Protein AF-A0A519BEI0-F1 (afdb_monomer_lite)

Secondary structure (DSSP, 8-state):
-PPP-----SSHHHHHHHHHHHT--HHHHHT-HHHHHHHHHHHHHHHHT----------HHHHHHHHHHHHHTT--HHHHHHHHHHHHH-

pLDDT: mean 76.82, std 14.1, range [33.12, 95.38]

Organism: Acididesu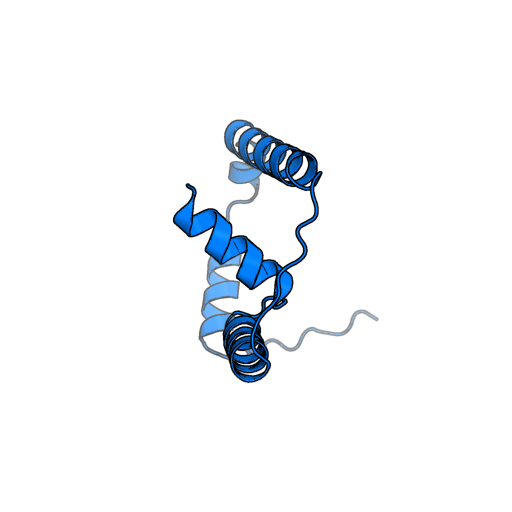lfobacter guangdongensis (NCBI:txid2597225)

Structure (mmCIF, N/CA/C/O backbone):
data_AF-A0A519BEI0-F1
#
_entry.id   AF-A0A519BEI0-F1
#
loop_
_atom_site.group_PDB
_atom_site.id
_atom_site.type_symbol
_atom_site.label_atom_id
_atom_site.label_alt_id
_atom_site.label_comp_id
_atom_site.label_asym_id
_atom_site.label_entity_id
_atom_site.label_seq_id
_atom_site.pdbx_PDB_ins_code
_atom_site.Cartn_x
_atom_site.Cartn_y
_atom_site.Cartn_z
_atom_site.occupancy
_atom_site.B_iso_or_equiv
_atom_site.auth_seq_id
_atom_site.auth_comp_id
_atom_site.auth_asym_id
_atom_site.auth_atom_id
_atom_site.pdbx_PDB_model_num
ATOM 1 N N . MET A 1 1 ? 16.398 -34.563 -16.781 1.00 33.12 1 MET A N 1
ATOM 2 C CA . MET A 1 1 ? 15.156 -34.576 -17.587 1.00 33.12 1 MET A CA 1
ATOM 3 C C . MET A 1 1 ? 14.341 -33.336 -17.248 1.00 33.12 1 MET A C 1
ATOM 5 O O . MET A 1 1 ? 13.934 -33.193 -16.104 1.00 33.12 1 MET A O 1
ATOM 9 N N . ARG A 1 2 ? 14.186 -32.396 -18.192 1.00 36.84 2 ARG A N 1
ATOM 10 C CA . ARG A 1 2 ? 13.332 -31.209 -18.016 1.00 36.84 2 ARG A CA 1
ATOM 11 C C . ARG A 1 2 ? 11.877 -31.638 -18.221 1.00 36.84 2 ARG A C 1
ATOM 13 O O . ARG A 1 2 ? 11.573 -32.266 -19.227 1.00 36.84 2 ARG A O 1
ATOM 20 N N . LYS A 1 3 ? 11.027 -31.367 -17.231 1.00 43.88 3 LYS A N 1
ATOM 21 C CA . LYS A 1 3 ? 9.608 -31.732 -17.210 1.00 43.88 3 LYS A CA 1
ATOM 22 C C . LYS A 1 3 ? 8.885 -30.959 -18.319 1.00 43.88 3 LYS A C 1
ATOM 24 O O . LYS A 1 3 ? 8.952 -29.734 -18.348 1.00 43.88 3 LYS A O 1
ATOM 29 N N . THR A 1 4 ? 8.260 -31.684 -19.239 1.00 45.94 4 THR A N 1
ATOM 30 C CA . THR A 1 4 ? 7.421 -31.159 -20.321 1.00 45.94 4 THR A CA 1
ATOM 31 C C . THR A 1 4 ? 6.308 -30.305 -19.713 1.00 45.94 4 THR A C 1
ATOM 33 O O . THR A 1 4 ? 5.550 -30.794 -18.875 1.00 45.94 4 THR A O 1
ATOM 36 N N . ILE A 1 5 ? 6.243 -29.023 -20.074 1.00 53.56 5 ILE A N 1
ATOM 37 C CA . ILE A 1 5 ? 5.175 -28.117 -19.640 1.00 53.56 5 ILE A CA 1
ATOM 38 C C . ILE A 1 5 ? 3.925 -28.503 -20.432 1.00 53.56 5 ILE A C 1
ATOM 40 O O . ILE A 1 5 ? 3.914 -28.449 -21.659 1.00 53.56 5 ILE A O 1
ATOM 44 N N . SER A 1 6 ? 2.915 -28.979 -19.708 1.00 46.25 6 SER A N 1
ATOM 45 C CA . SER A 1 6 ? 1.579 -29.274 -20.217 1.00 46.25 6 SER A CA 1
ATOM 46 C C . SER A 1 6 ? 0.993 -28.017 -20.856 1.00 46.25 6 SER A C 1
ATOM 48 O O . SER A 1 6 ? 0.870 -26.987 -20.203 1.00 46.25 6 SER A O 1
ATOM 50 N N . ASN A 1 7 ? 0.652 -28.111 -22.134 1.00 56.22 7 ASN A N 1
ATOM 51 C CA . ASN A 1 7 ? 0.243 -26.998 -22.980 1.00 56.22 7 ASN A CA 1
ATOM 52 C C . ASN A 1 7 ? -1.271 -26.731 -22.881 1.00 56.22 7 ASN A C 1
ATOM 54 O O . ASN A 1 7 ? -1.959 -26.769 -23.897 1.00 56.22 7 ASN A O 1
ATOM 58 N N . ASN A 1 8 ? -1.783 -26.494 -21.667 1.00 62.84 8 ASN A N 1
ATOM 59 C CA . ASN A 1 8 ? -3.172 -26.080 -21.448 1.00 62.84 8 ASN A CA 1
ATOM 60 C C . ASN A 1 8 ? -3.194 -24.774 -20.657 1.00 62.84 8 ASN A C 1
ATOM 62 O O . ASN A 1 8 ? -2.717 -24.736 -19.526 1.00 62.84 8 ASN A O 1
ATOM 66 N N . TYR A 1 9 ? -3.755 -23.735 -21.269 1.00 71.19 9 TYR A N 1
ATOM 67 C CA . TYR A 1 9 ? -4.135 -22.499 -20.591 1.00 71.19 9 TYR A CA 1
ATOM 68 C C . TYR A 1 9 ? -5.121 -22.826 -19.454 1.00 71.19 9 TYR A C 1
ATOM 70 O O . TYR A 1 9 ? -6.017 -23.653 -19.655 1.00 71.19 9 TYR A O 1
ATOM 78 N N . ILE A 1 10 ? -4.931 -22.243 -18.266 1.00 77.62 10 ILE A N 1
ATOM 79 C CA . ILE A 1 10 ? -5.772 -22.498 -17.083 1.00 77.62 10 ILE A CA 1
ATOM 80 C C . ILE A 1 10 ? -7.127 -21.788 -17.231 1.00 77.62 10 ILE A C 1
ATOM 82 O O . ILE A 1 10 ? -8.150 -22.344 -16.829 1.00 77.62 10 ILE A O 1
ATOM 86 N N . ASP A 1 11 ? -7.149 -20.617 -17.870 1.00 75.31 11 ASP A N 1
ATOM 87 C CA . ASP A 1 11 ? -8.344 -19.849 -18.227 1.00 75.31 11 ASP A CA 1
ATOM 88 C C . ASP A 1 11 ? -8.086 -18.917 -19.438 1.00 75.31 11 ASP A C 1
ATOM 90 O O . ASP A 1 11 ? -6.979 -18.857 -19.984 1.00 75.31 11 ASP A O 1
ATOM 94 N N . GLU A 1 12 ? -9.132 -18.231 -19.920 1.00 77.75 12 GLU A N 1
ATOM 95 C CA . GLU A 1 12 ? -9.010 -17.294 -21.051 1.00 77.75 12 GLU A CA 1
ATOM 96 C C . GLU A 1 12 ? -8.189 -16.040 -20.688 1.00 77.75 12 GLU A C 1
ATOM 98 O O . GLU A 1 12 ? -7.534 -15.491 -21.573 1.00 77.75 12 GLU A O 1
ATOM 103 N N . GLU A 1 13 ? -8.132 -15.633 -19.411 1.00 73.31 13 GLU A N 1
ATOM 104 C CA . GLU A 1 13 ? -7.267 -14.526 -18.965 1.00 73.31 13 GLU A CA 1
ATOM 105 C C . GLU A 1 13 ? -5.784 -14.897 -19.118 1.00 73.31 13 GLU A C 1
ATOM 107 O O . GLU A 1 13 ? -4.994 -14.139 -19.686 1.00 73.31 13 GLU A O 1
ATOM 112 N N . GLU A 1 14 ? -5.389 -16.093 -18.678 1.00 72.06 14 GLU A N 1
ATOM 113 C CA . GLU A 1 14 ? -4.015 -16.579 -18.795 1.00 72.06 14 GLU A CA 1
ATOM 114 C C . GLU A 1 14 ? -3.609 -16.754 -20.261 1.00 72.06 14 GLU A C 1
ATOM 116 O O . GLU A 1 14 ? -2.482 -16.437 -20.648 1.00 72.06 14 GLU A O 1
ATOM 121 N N . LYS A 1 15 ? -4.537 -17.206 -21.106 1.00 78.81 15 LYS A N 1
ATOM 122 C CA . LYS A 1 15 ? -4.320 -17.316 -22.550 1.00 78.81 15 LYS A CA 1
ATOM 123 C C . LYS A 1 15 ? -4.071 -15.964 -23.204 1.00 78.81 15 LYS A C 1
ATOM 125 O O . LYS A 1 15 ? -3.118 -15.839 -23.972 1.00 78.81 1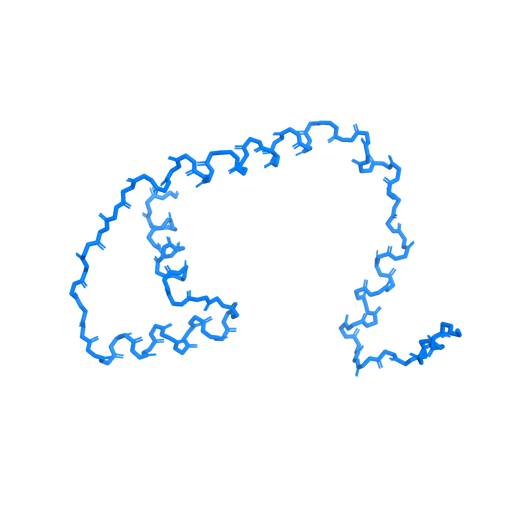5 LYS A O 1
ATOM 130 N N . GLU A 1 16 ? -4.873 -14.956 -22.878 1.00 77.50 16 GLU A N 1
ATOM 131 C CA . GLU A 1 16 ? -4.711 -13.599 -23.405 1.00 77.50 16 GLU A CA 1
ATOM 132 C C . GLU A 1 16 ? -3.384 -12.966 -22.944 1.00 77.50 16 GLU A C 1
ATOM 134 O O . GLU A 1 16 ? -2.663 -12.349 -23.736 1.00 77.50 16 GLU A O 1
ATOM 139 N N . ILE A 1 17 ? -2.985 -13.206 -21.691 1.00 76.12 17 ILE A N 1
ATOM 140 C CA . ILE A 1 17 ? -1.685 -12.773 -21.157 1.00 76.12 17 ILE A CA 1
ATOM 141 C C . ILE A 1 17 ? -0.526 -13.471 -21.884 1.00 76.12 17 ILE A C 1
ATOM 143 O O . ILE A 1 17 ? 0.440 -12.821 -22.278 1.00 76.12 17 ILE A O 1
ATOM 147 N N . ILE A 1 18 ? -0.595 -14.788 -22.090 1.00 78.19 18 ILE A N 1
ATOM 148 C CA . ILE A 1 18 ? 0.491 -15.540 -22.737 1.00 78.19 18 ILE A CA 1
ATOM 149 C C . ILE A 1 18 ? 0.634 -15.157 -24.213 1.00 78.19 18 ILE A C 1
ATOM 151 O O . ILE A 1 18 ? 1.760 -14.997 -24.685 1.00 78.19 18 ILE A O 1
ATOM 155 N N . GLU A 1 19 ? -0.472 -15.004 -24.943 1.00 79.12 19 GLU A N 1
ATOM 156 C CA . GLU A 1 19 ? -0.434 -14.587 -26.350 1.00 79.12 19 GLU A CA 1
ATOM 157 C C . GLU A 1 19 ? 0.080 -13.149 -26.498 1.00 79.12 19 GLU A C 1
ATOM 159 O O . GLU A 1 19 ? 0.981 -12.905 -27.299 1.00 79.12 19 GLU A O 1
ATOM 164 N N . SER A 1 20 ? -0.377 -12.212 -25.659 1.00 71.44 20 SER A N 1
ATOM 165 C CA . SER A 1 20 ? 0.114 -10.823 -25.697 1.00 71.44 20 SER A CA 1
ATOM 166 C C . SER A 1 20 ? 1.605 -10.685 -25.356 1.00 71.44 20 SER A C 1
ATOM 168 O O . SER A 1 20 ? 2.269 -9.761 -25.828 1.00 71.44 20 SER A O 1
ATOM 170 N N . LEU A 1 21 ? 2.169 -11.620 -24.585 1.00 68.62 21 LEU A N 1
ATOM 171 C CA . LEU A 1 21 ? 3.604 -11.673 -24.295 1.00 68.62 21 LEU A CA 1
ATOM 172 C C . LEU A 1 21 ? 4.445 -12.260 -25.441 1.00 68.62 21 LEU A C 1
ATOM 174 O O . LEU A 1 21 ? 5.638 -11.958 -25.514 1.00 68.62 21 LEU A O 1
ATOM 178 N N . LYS A 1 22 ? 3.867 -13.085 -26.327 1.00 69.12 22 LYS A N 1
ATOM 179 C CA . LYS A 1 22 ? 4.591 -13.675 -27.472 1.00 69.12 22 LYS A CA 1
ATOM 180 C C . LYS A 1 22 ? 4.924 -12.640 -28.545 1.00 69.12 22 LYS A C 1
ATOM 182 O O . LYS A 1 22 ? 6.003 -12.716 -29.128 1.00 69.12 22 LYS A O 1
ATOM 187 N N . ASP A 1 23 ? 4.042 -11.665 -28.744 1.00 65.50 23 ASP A N 1
ATOM 188 C CA . ASP A 1 23 ? 4.217 -10.578 -29.718 1.00 65.50 23 ASP A CA 1
ATOM 189 C C . ASP A 1 23 ? 5.038 -9.393 -29.175 1.00 65.50 23 ASP A C 1
ATOM 191 O O . ASP A 1 23 ? 5.283 -8.408 -29.878 1.00 65.50 23 ASP A O 1
AT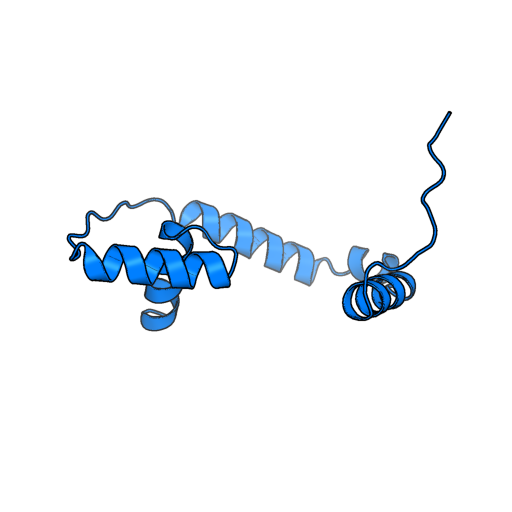OM 195 N N . LEU A 1 24 ? 5.500 -9.466 -27.922 1.00 64.69 24 LEU A N 1
ATOM 196 C CA . LEU A 1 24 ? 6.274 -8.396 -27.305 1.00 64.69 24 LEU A CA 1
ATOM 197 C C . LEU A 1 24 ? 7.713 -8.372 -27.854 1.00 64.69 24 LEU A C 1
ATOM 199 O O . LEU A 1 24 ? 8.547 -9.217 -27.521 1.00 64.69 24 LEU A O 1
ATOM 203 N N . ASP A 1 25 ? 8.050 -7.356 -28.653 1.00 62.97 25 ASP A N 1
A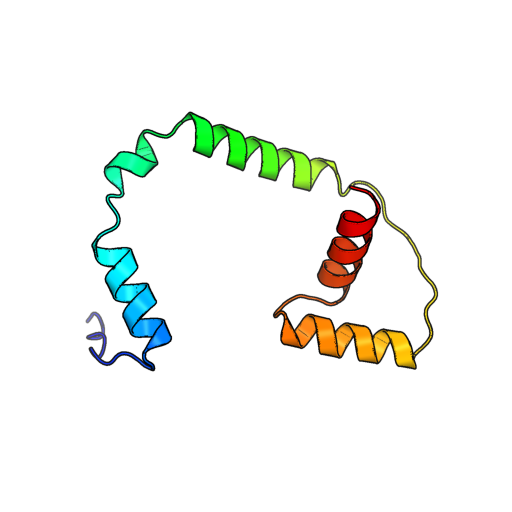TOM 204 C CA . ASP A 1 25 ? 9.415 -7.180 -29.159 1.00 62.97 25 ASP A CA 1
ATOM 205 C C . ASP A 1 25 ? 10.366 -6.658 -28.063 1.00 62.97 25 ASP A C 1
ATOM 207 O O . ASP A 1 25 ? 10.582 -5.455 -27.863 1.00 62.97 25 ASP A O 1
ATOM 211 N N . LEU A 1 26 ? 10.973 -7.602 -27.338 1.00 61.78 26 LEU A N 1
ATOM 212 C CA . LEU A 1 26 ? 11.921 -7.363 -26.244 1.00 61.78 26 LEU A CA 1
ATOM 213 C C . LEU A 1 26 ? 13.151 -6.531 -26.660 1.00 61.78 26 LEU A C 1
ATOM 215 O O . LEU A 1 26 ? 13.838 -5.974 -25.796 1.00 61.78 26 LEU A O 1
ATOM 219 N N . LYS A 1 27 ? 13.456 -6.432 -27.964 1.00 58.91 27 LYS A N 1
ATOM 220 C CA . LYS A 1 27 ? 14.568 -5.609 -28.466 1.00 58.91 27 LYS A CA 1
ATOM 221 C C . LYS A 1 27 ? 14.255 -4.114 -28.412 1.00 58.91 27 LYS A C 1
ATOM 223 O O . LYS A 1 27 ? 15.157 -3.336 -28.109 1.00 58.91 27 LYS A O 1
ATOM 228 N N . SER A 1 28 ? 12.999 -3.723 -28.633 1.00 58.69 28 SER A N 1
ATOM 229 C CA . SER A 1 28 ? 12.556 -2.324 -28.551 1.00 58.69 28 SER A CA 1
ATOM 230 C C . SER A 1 28 ? 12.616 -1.799 -27.108 1.00 58.69 28 SER A C 1
ATOM 232 O O . SER A 1 28 ? 13.144 -0.719 -26.846 1.00 58.69 28 SER A O 1
ATOM 234 N N . ILE A 1 29 ? 12.215 -2.633 -26.139 1.00 58.28 29 ILE A N 1
ATOM 235 C CA . ILE A 1 29 ? 12.225 -2.308 -24.699 1.00 58.28 29 ILE A CA 1
ATOM 236 C C . ILE A 1 29 ? 13.654 -2.102 -24.167 1.00 58.28 29 ILE A C 1
ATOM 238 O O . ILE A 1 29 ? 13.887 -1.239 -23.321 1.00 58.28 29 ILE A O 1
ATOM 242 N N . LYS A 1 30 ? 14.641 -2.852 -24.682 1.00 59.03 30 LYS A N 1
ATOM 243 C CA . LYS A 1 30 ? 16.055 -2.715 -24.283 1.00 59.03 30 LYS A CA 1
ATOM 244 C C . LYS A 1 30 ? 16.672 -1.362 -24.649 1.00 59.03 30 LYS A C 1
ATOM 246 O O . LYS A 1 30 ? 17.576 -0.916 -23.946 1.00 59.03 30 LYS A O 1
ATOM 251 N N . ASN A 1 31 ? 16.197 -0.718 -25.716 1.00 61.00 31 ASN A N 1
ATOM 252 C CA . ASN A 1 31 ? 16.708 0.580 -26.167 1.00 61.00 31 ASN A CA 1
ATOM 253 C C . ASN A 1 31 ? 15.969 1.777 -25.551 1.00 61.00 31 ASN A C 1
ATOM 255 O O . ASN A 1 31 ? 16.397 2.919 -25.739 1.00 61.00 31 ASN A O 1
ATOM 259 N N . ASP A 1 32 ? 14.923 1.546 -24.755 1.00 68.88 32 ASP A N 1
ATOM 260 C CA . ASP A 1 32 ? 14.197 2.599 -24.045 1.00 68.88 32 ASP A CA 1
ATOM 261 C C . ASP A 1 32 ? 14.903 2.998 -22.739 1.00 68.88 32 ASP A C 1
ATOM 263 O O . ASP A 1 32 ? 14.406 2.879 -21.615 1.00 68.88 32 ASP A O 1
ATOM 267 N N . THR A 1 33 ? 16.126 3.495 -22.905 1.00 73.00 33 THR A N 1
ATOM 268 C CA . THR A 1 33 ? 16.969 4.019 -21.823 1.00 73.00 33 THR A CA 1
ATOM 269 C C . THR A 1 33 ? 16.261 5.105 -21.006 1.00 73.00 33 THR A C 1
ATOM 271 O O . THR A 1 33 ? 16.520 5.251 -19.809 1.00 73.00 33 THR A O 1
ATOM 274 N N . LYS A 1 34 ? 15.317 5.837 -21.613 1.00 76.38 34 LYS A N 1
ATOM 275 C CA . LYS A 1 34 ? 14.510 6.869 -20.957 1.00 76.38 34 LYS A CA 1
ATOM 276 C C . LYS A 1 34 ? 13.526 6.264 -19.956 1.00 76.38 34 LYS A C 1
ATOM 278 O O . LYS A 1 34 ? 13.503 6.708 -18.805 1.00 76.38 34 LYS A O 1
ATOM 283 N N . ASN A 1 35 ? 12.747 5.254 -20.349 1.00 74.12 35 ASN A N 1
ATOM 284 C CA . ASN A 1 35 ? 11.835 4.582 -19.421 1.00 74.12 35 ASN A CA 1
ATOM 285 C C . ASN A 1 35 ? 12.586 3.766 -18.368 1.00 74.12 35 ASN A C 1
ATOM 287 O O . ASN A 1 35 ? 12.206 3.817 -17.199 1.00 74.12 35 ASN A O 1
ATOM 291 N N . ILE A 1 36 ? 13.699 3.116 -18.724 1.00 78.25 36 ILE A N 1
ATOM 292 C CA . ILE A 1 36 ? 14.555 2.413 -17.754 1.00 78.25 36 ILE A CA 1
ATOM 293 C C . ILE A 1 36 ? 15.056 3.383 -16.674 1.00 78.25 36 ILE A C 1
ATOM 295 O O . ILE A 1 36 ? 14.913 3.105 -15.483 1.00 78.25 36 ILE A O 1
ATOM 299 N N . ASN A 1 37 ? 15.574 4.553 -17.062 1.00 80.31 37 ASN A N 1
ATOM 300 C CA . ASN A 1 37 ? 16.019 5.569 -16.104 1.00 80.31 37 ASN A CA 1
ATOM 301 C C . ASN A 1 37 ? 14.862 6.139 -15.275 1.00 80.31 37 ASN A C 1
ATOM 303 O O . ASN A 1 37 ? 15.017 6.354 -14.074 1.00 80.31 37 ASN A O 1
ATOM 307 N N . LYS A 1 38 ? 13.685 6.350 -15.874 1.00 80.25 38 LYS A N 1
ATOM 308 C CA . LYS A 1 38 ? 12.493 6.815 -15.151 1.00 80.25 38 LYS A CA 1
ATOM 309 C C . LYS A 1 38 ? 12.048 5.807 -14.088 1.00 80.25 38 LYS A C 1
ATOM 311 O O . LYS A 1 38 ? 11.787 6.203 -12.954 1.00 80.25 38 LYS A O 1
ATOM 316 N N . LEU A 1 39 ? 11.997 4.522 -14.436 1.00 78.50 39 LEU A N 1
ATOM 317 C CA . LEU A 1 39 ? 11.642 3.435 -13.521 1.00 78.50 39 LEU A CA 1
ATOM 318 C C . LEU A 1 39 ? 12.693 3.269 -12.419 1.00 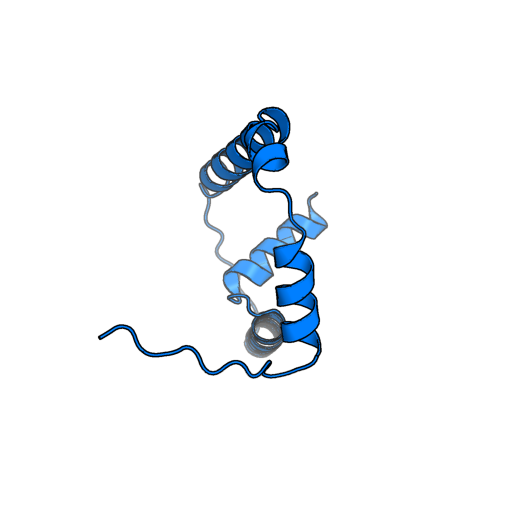78.50 39 LEU A C 1
ATOM 320 O O . LEU A 1 39 ? 12.335 3.145 -11.249 1.00 78.50 39 LEU A O 1
ATOM 324 N N . LYS A 1 40 ? 13.982 3.350 -12.769 1.00 79.81 40 LYS A N 1
ATOM 325 C CA . LYS A 1 40 ? 15.085 3.317 -11.801 1.00 79.81 40 LYS A CA 1
ATOM 326 C C . LYS A 1 40 ? 14.986 4.470 -10.802 1.00 79.81 40 LYS A C 1
ATOM 328 O O . LYS A 1 40 ? 14.988 4.233 -9.597 1.00 79.81 40 LYS A O 1
ATOM 333 N N . ASN A 1 41 ? 14.799 5.696 -11.289 1.00 79.06 41 ASN A N 1
ATOM 334 C CA . ASN A 1 41 ? 14.618 6.877 -10.444 1.00 79.06 41 ASN A CA 1
ATOM 335 C C . ASN A 1 41 ? 13.367 6.759 -9.564 1.00 79.06 41 ASN A C 1
ATOM 337 O O . ASN A 1 41 ? 13.395 7.144 -8.397 1.00 79.06 41 ASN A O 1
ATOM 341 N N . ALA A 1 42 ? 12.268 6.210 -10.088 1.00 74.31 42 ALA A N 1
ATOM 342 C CA . ALA A 1 42 ? 11.067 5.952 -9.299 1.00 74.31 42 ALA A CA 1
ATOM 343 C C . ALA A 1 42 ? 11.334 4.946 -8.164 1.00 74.31 42 ALA A C 1
ATOM 345 O O . ALA A 1 42 ? 10.925 5.194 -7.028 1.00 74.31 42 ALA A O 1
ATOM 346 N N . GLY A 1 43 ? 12.070 3.865 -8.444 1.00 73.69 43 GLY A N 1
ATOM 347 C CA . GLY A 1 43 ? 12.489 2.878 -7.447 1.00 73.69 43 GLY A CA 1
ATOM 348 C C . GLY A 1 43 ? 13.394 3.472 -6.365 1.00 73.69 43 GLY A C 1
ATOM 349 O O . GLY A 1 43 ? 13.114 3.320 -5.175 1.00 73.69 43 GLY A O 1
ATOM 350 N N . GLU A 1 44 ? 14.428 4.221 -6.757 1.00 74.31 44 GLU A N 1
ATOM 351 C CA . GLU A 1 44 ? 15.332 4.900 -5.818 1.00 74.31 44 GLU A CA 1
ATOM 352 C C . GLU A 1 44 ? 14.586 5.908 -4.931 1.00 74.31 44 GLU A C 1
ATOM 354 O O . GLU A 1 44 ? 14.788 5.951 -3.714 1.00 74.31 44 GLU A O 1
ATOM 359 N N . ASN A 1 45 ? 13.669 6.682 -5.514 1.00 73.44 45 ASN A N 1
ATOM 360 C CA . ASN A 1 45 ? 12.840 7.632 -4.776 1.00 73.44 45 ASN A CA 1
ATOM 361 C C . ASN A 1 45 ? 11.874 6.934 -3.809 1.00 73.44 45 ASN A C 1
ATOM 363 O O . ASN A 1 45 ? 11.618 7.453 -2.724 1.00 73.44 45 ASN A O 1
ATOM 367 N N . TYR A 1 46 ? 11.338 5.764 -4.166 1.00 71.44 46 TYR A N 1
ATOM 368 C CA . TYR A 1 46 ? 10.452 4.997 -3.287 1.00 71.44 46 TYR A CA 1
ATOM 369 C C . TYR A 1 46 ? 11.175 4.451 -2.048 1.00 71.44 46 TYR A C 1
ATOM 371 O O . TYR A 1 46 ? 10.588 4.399 -0.964 1.00 71.44 46 TYR A O 1
ATOM 379 N N . ILE A 1 47 ? 12.447 4.066 -2.192 1.00 69.25 47 ILE A N 1
ATOM 380 C CA . ILE A 1 47 ? 13.282 3.608 -1.074 1.00 69.25 47 ILE A CA 1
ATOM 381 C C . ILE A 1 47 ? 13.627 4.788 -0.158 1.00 69.25 47 ILE A C 1
ATOM 383 O O . ILE A 1 47 ? 13.444 4.693 1.053 1.00 69.25 47 ILE A O 1
ATOM 387 N N . LYS A 1 48 ? 14.043 5.928 -0.728 1.00 67.12 48 LYS A N 1
ATOM 388 C CA . LYS A 1 48 ? 14.411 7.129 0.045 1.00 67.12 48 LYS A CA 1
ATOM 389 C C . LYS A 1 48 ? 13.247 7.735 0.842 1.00 67.12 48 LYS A C 1
ATOM 391 O O . LYS A 1 48 ? 13.487 8.320 1.885 1.00 67.12 48 LYS A O 1
ATOM 396 N N . LYS A 1 49 ? 11.999 7.581 0.380 1.00 66.75 49 LYS A N 1
ATOM 397 C CA . LYS A 1 49 ? 10.781 8.129 1.021 1.00 66.75 49 LYS A CA 1
ATOM 398 C C . LYS A 1 49 ? 10.227 7.291 2.189 1.00 66.75 49 LYS A C 1
ATOM 400 O O . LYS A 1 49 ? 9.140 7.585 2.682 1.00 66.75 49 LYS A O 1
ATOM 405 N N . GLN A 1 50 ? 10.887 6.198 2.577 1.00 65.88 50 GLN A N 1
ATOM 406 C CA . GLN A 1 50 ? 10.445 5.299 3.658 1.00 65.88 50 GLN A CA 1
ATOM 407 C C . GLN A 1 50 ? 11.217 5.510 4.964 1.00 65.88 50 GLN A C 1
ATOM 409 O O . GLN A 1 50 ? 11.433 4.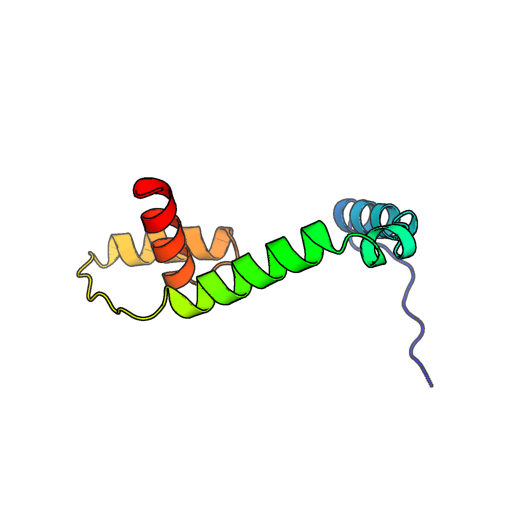578 5.731 1.00 65.88 50 GLN A O 1
ATOM 414 N N . ASP A 1 51 ? 11.648 6.738 5.213 1.00 68.94 51 ASP A N 1
ATOM 415 C CA . ASP A 1 51 ? 12.500 7.123 6.334 1.00 68.94 51 ASP A CA 1
ATOM 416 C C . ASP A 1 51 ? 11.735 7.335 7.651 1.00 68.94 51 ASP A C 1
ATOM 418 O O . ASP A 1 51 ? 12.350 7.374 8.715 1.00 68.94 51 ASP A O 1
ATOM 422 N N . LYS A 1 52 ? 10.399 7.449 7.613 1.00 77.44 52 LYS A N 1
ATOM 423 C CA . LYS A 1 52 ? 9.586 7.791 8.792 1.00 77.44 52 LYS A CA 1
ATOM 424 C C . LYS A 1 52 ? 8.486 6.777 9.075 1.00 77.44 52 LYS A C 1
ATOM 426 O O . LYS A 1 52 ? 7.760 6.349 8.178 1.00 77.44 52 LYS A O 1
ATOM 431 N N . THR A 1 53 ? 8.343 6.434 10.353 1.00 79.88 53 THR A N 1
ATOM 432 C CA . THR A 1 53 ? 7.273 5.583 10.881 1.00 79.88 53 THR A CA 1
ATOM 433 C C . THR A 1 53 ? 6.184 6.433 11.533 1.00 79.88 53 THR A C 1
ATOM 435 O O . THR A 1 53 ? 6.446 7.512 12.062 1.00 79.88 53 THR A O 1
ATOM 438 N N . ILE A 1 54 ? 4.939 5.955 11.477 1.00 83.31 54 ILE A N 1
ATOM 439 C CA . ILE A 1 54 ? 3.778 6.603 12.097 1.00 83.31 54 ILE A CA 1
ATOM 440 C C . ILE A 1 54 ? 3.045 5.555 12.933 1.00 83.31 54 ILE A C 1
ATOM 442 O O . ILE A 1 54 ? 2.741 4.469 12.437 1.00 83.31 54 ILE A O 1
ATOM 446 N N . THR A 1 55 ? 2.730 5.891 14.184 1.00 87.12 55 THR A N 1
ATOM 447 C CA . THR A 1 55 ? 1.850 5.088 15.044 1.00 87.12 55 THR A CA 1
ATOM 448 C C . THR A 1 55 ? 0.421 5.598 14.899 1.00 87.12 55 THR A C 1
ATOM 450 O O . THR A 1 55 ? 0.156 6.768 15.164 1.00 87.12 55 THR A O 1
ATOM 453 N N . LEU A 1 56 ? -0.509 4.729 14.503 1.00 86.06 56 LEU A N 1
ATOM 454 C CA . LEU A 1 56 ? -1.922 5.064 14.324 1.00 86.06 56 LEU A CA 1
ATOM 455 C C . LEU A 1 56 ? -2.787 4.194 15.244 1.00 86.06 56 LEU A C 1
ATOM 457 O O . LEU A 1 56 ? -2.613 2.976 15.282 1.00 86.06 56 LEU A O 1
ATOM 461 N N . ARG A 1 57 ? -3.738 4.806 15.960 1.00 91.56 57 ARG A N 1
ATOM 462 C CA . ARG A 1 57 ? -4.814 4.079 16.651 1.00 91.56 57 ARG A CA 1
ATOM 463 C C . ARG A 1 57 ? -6.027 3.999 15.734 1.00 91.56 57 ARG A C 1
ATOM 465 O O . ARG A 1 57 ? -6.464 5.017 15.211 1.00 91.56 57 ARG A O 1
ATOM 472 N N . ILE A 1 58 ? -6.563 2.799 15.579 1.00 90.06 58 ILE A N 1
ATOM 473 C CA . ILE A 1 58 ? -7.770 2.509 14.801 1.00 90.06 58 ILE A CA 1
ATOM 474 C C . ILE A 1 58 ? -8.656 1.556 15.595 1.00 90.06 58 ILE A C 1
ATOM 476 O O . ILE A 1 58 ? -8.162 0.830 16.462 1.00 90.06 58 ILE A O 1
ATOM 480 N N . SER A 1 59 ? -9.955 1.574 15.309 1.00 94.62 59 SER A N 1
ATOM 481 C CA . SER A 1 59 ? -10.888 0.612 15.890 1.00 94.62 59 SER A CA 1
ATOM 482 C C . SER A 1 59 ? -10.583 -0.808 15.387 1.00 94.62 59 SER A C 1
ATOM 484 O O . SER A 1 59 ? -9.989 -0.993 14.318 1.00 94.62 59 SER A O 1
ATOM 486 N N . SER A 1 60 ? -10.983 -1.821 16.160 1.00 93.31 60 SER A N 1
ATOM 487 C CA . SER A 1 60 ? -10.814 -3.225 15.757 1.00 93.31 60 SER A CA 1
ATOM 488 C C . SER A 1 60 ? -11.598 -3.533 14.477 1.00 93.31 60 SER A C 1
ATOM 490 O O . SER A 1 60 ? -11.058 -4.147 13.555 1.00 93.31 60 SER A O 1
ATOM 492 N N . ASP A 1 61 ? -12.830 -3.031 14.390 1.00 95.38 61 ASP A N 1
ATOM 493 C CA . ASP A 1 61 ? -13.729 -3.250 13.255 1.00 95.38 61 ASP A CA 1
ATOM 494 C C . ASP A 1 61 ? -13.167 -2.655 11.957 1.00 95.38 61 ASP A C 1
ATOM 496 O O . ASP A 1 61 ? -13.251 -3.265 10.887 1.00 95.38 61 ASP A O 1
ATOM 500 N N . ASP A 1 62 ? -12.551 -1.471 12.029 1.00 93.31 62 ASP A N 1
ATOM 501 C CA . ASP A 1 62 ? -11.953 -0.837 10.853 1.00 93.31 62 ASP A CA 1
ATOM 502 C C . ASP A 1 62 ? -10.683 -1.562 10.406 1.00 93.31 62 ASP A C 1
ATOM 504 O O . ASP A 1 62 ? -10.465 -1.734 9.204 1.00 93.31 62 ASP A O 1
ATOM 508 N N . LEU A 1 63 ? -9.865 -2.050 11.348 1.00 93.25 63 LEU A N 1
ATOM 509 C CA . LEU A 1 63 ? -8.690 -2.858 11.017 1.00 93.25 63 LEU A CA 1
ATOM 510 C C . LEU A 1 63 ? -9.084 -4.129 10.251 1.00 93.25 63 LEU A C 1
ATOM 512 O O . LEU A 1 63 ? -8.397 -4.514 9.301 1.00 93.25 63 LEU A O 1
ATOM 516 N N . GLU A 1 64 ? -10.177 -4.780 10.641 1.00 94.81 64 GLU A N 1
ATOM 517 C CA . GLU A 1 64 ? -10.669 -5.979 9.966 1.00 94.81 64 GLU A CA 1
ATOM 518 C C . GLU A 1 64 ? -11.162 -5.672 8.547 1.00 94.81 64 GLU A C 1
ATOM 520 O O . GLU A 1 64 ? -10.725 -6.313 7.585 1.00 94.81 64 GLU A O 1
ATOM 525 N N . LYS A 1 65 ? -11.963 -4.613 8.380 1.00 94.88 65 LYS A N 1
ATOM 526 C CA . LYS A 1 65 ? -12.405 -4.145 7.055 1.00 94.88 65 LYS A CA 1
ATOM 527 C C . LYS A 1 65 ? -11.222 -3.817 6.144 1.00 94.88 65 LYS A C 1
ATOM 529 O O . LYS A 1 65 ? -11.202 -4.229 4.984 1.00 94.88 65 LYS A O 1
ATOM 534 N N . ILE A 1 66 ? -10.208 -3.127 6.669 1.00 93.31 66 ILE A N 1
ATOM 535 C CA . ILE A 1 66 ? -8.987 -2.796 5.925 1.00 93.31 66 ILE A CA 1
ATOM 536 C C . ILE A 1 66 ? -8.263 -4.067 5.471 1.00 93.31 66 ILE A C 1
ATOM 538 O O . ILE A 1 66 ? -7.830 -4.136 4.321 1.00 93.31 66 ILE A O 1
ATOM 542 N N . LYS A 1 67 ? -8.142 -5.084 6.333 1.00 92.88 67 LYS A N 1
ATOM 543 C CA . LYS A 1 67 ? -7.519 -6.367 5.967 1.00 92.88 67 LYS A CA 1
ATOM 544 C C . LYS A 1 67 ? -8.287 -7.074 4.853 1.00 92.88 67 LYS A C 1
ATOM 546 O O . LYS A 1 67 ? -7.656 -7.561 3.919 1.00 92.88 67 LYS A O 1
ATOM 551 N N . ILE A 1 68 ? -9.619 -7.086 4.917 1.00 94.62 68 ILE A N 1
ATOM 552 C CA . ILE A 1 68 ? -10.469 -7.687 3.880 1.00 94.62 68 ILE A CA 1
ATOM 553 C C . ILE A 1 68 ? -10.253 -6.977 2.540 1.00 94.62 68 ILE A C 1
ATOM 555 O O . ILE A 1 68 ? -10.010 -7.630 1.526 1.00 94.62 68 ILE A O 1
ATOM 559 N N . ILE A 1 69 ? -10.297 -5.642 2.526 1.00 93.75 69 ILE A N 1
ATOM 560 C CA . ILE A 1 69 ? -10.113 -4.861 1.295 1.00 93.75 69 ILE A CA 1
ATOM 561 C C . ILE A 1 69 ? -8.691 -5.043 0.749 1.00 93.75 69 ILE A C 1
ATOM 563 O O . ILE A 1 69 ? -8.519 -5.255 -0.450 1.00 93.75 69 ILE A O 1
ATOM 567 N N . ALA A 1 70 ? -7.673 -5.022 1.610 1.00 93.75 70 ALA A N 1
ATOM 568 C CA . ALA A 1 70 ? -6.289 -5.236 1.202 1.00 93.75 70 ALA A CA 1
ATOM 569 C C . ALA A 1 70 ? -6.087 -6.636 0.598 1.00 93.75 70 ALA A C 1
ATOM 571 O O . ALA A 1 70 ? -5.486 -6.755 -0.468 1.00 93.75 70 ALA A O 1
ATOM 572 N N . SER A 1 71 ? -6.672 -7.672 1.214 1.00 91.88 71 SER A N 1
ATOM 573 C CA . SER A 1 71 ? -6.625 -9.047 0.708 1.00 91.88 71 SER A CA 1
ATOM 574 C C . SER A 1 71 ? -7.293 -9.187 -0.658 1.00 91.88 71 SER A C 1
ATOM 576 O O . SER A 1 71 ? -6.751 -9.868 -1.521 1.00 91.88 71 SER A O 1
ATOM 578 N N . LYS A 1 72 ? -8.432 -8.515 -0.884 1.00 92.81 72 LYS A N 1
ATOM 579 C CA . LYS A 1 72 ? -9.092 -8.480 -2.202 1.00 92.81 72 LYS A CA 1
ATOM 580 C C . LYS A 1 72 ? -8.215 -7.849 -3.286 1.00 92.81 72 LYS A C 1
ATOM 582 O O . LYS A 1 72 ? -8.304 -8.244 -4.437 1.00 92.81 72 LYS A O 1
ATOM 587 N N . ASN A 1 73 ? -7.364 -6.892 -2.916 1.00 87.50 73 ASN A N 1
ATOM 588 C CA . ASN A 1 73 ? -6.408 -6.256 -3.824 1.00 87.50 73 ASN A CA 1
ATOM 589 C C . ASN A 1 73 ? -5.066 -7.011 -3.913 1.00 87.50 73 ASN A C 1
ATOM 591 O O . ASN A 1 73 ? -4.144 -6.528 -4.563 1.00 87.50 73 ASN A O 1
ATOM 595 N N . GLY A 1 74 ? -4.908 -8.148 -3.222 1.00 89.94 74 GLY A N 1
ATOM 596 C CA . GLY A 1 74 ? -3.638 -8.880 -3.164 1.00 89.94 74 GLY A CA 1
ATOM 597 C C . GLY A 1 74 ? -2.509 -8.120 -2.451 1.00 89.94 74 GLY A C 1
ATOM 598 O O . GLY A 1 74 ? -1.333 -8.422 -2.645 1.00 89.94 74 GLY A O 1
ATOM 599 N N . LEU A 1 75 ? -2.839 -7.117 -1.629 1.00 89.44 75 LEU A N 1
ATOM 600 C CA . LEU A 1 75 ? -1.875 -6.262 -0.934 1.00 89.44 75 LEU A CA 1
ATOM 601 C C . LEU A 1 75 ? -1.849 -6.552 0.569 1.00 89.44 75 LEU A C 1
ATOM 603 O O . LEU A 1 75 ? -2.859 -6.870 1.196 1.00 89.44 75 LEU A O 1
ATOM 607 N N . ARG A 1 76 ? -0.686 -6.350 1.200 1.00 90.56 76 ARG A N 1
ATOM 608 C CA . ARG A 1 76 ? -0.603 -6.297 2.669 1.00 90.56 76 ARG A CA 1
ATOM 609 C C . ARG A 1 76 ? -1.387 -5.088 3.183 1.00 90.56 76 ARG A C 1
ATOM 611 O O . ARG A 1 76 ? -1.282 -4.004 2.611 1.00 90.56 76 ARG A O 1
ATOM 618 N N . TYR A 1 77 ? -2.083 -5.234 4.313 1.00 91.88 77 TYR A N 1
ATOM 619 C CA . TYR A 1 77 ? -2.881 -4.147 4.902 1.00 91.88 77 TYR A CA 1
ATOM 620 C C . TYR A 1 77 ? -2.063 -2.864 5.143 1.00 91.88 77 TYR A C 1
ATOM 622 O O . TYR A 1 77 ? -2.546 -1.769 4.884 1.00 91.88 77 TYR A O 1
ATOM 630 N N . GLN A 1 78 ? -0.792 -2.984 5.542 1.00 87.81 78 GLN A N 1
ATOM 631 C CA . GLN A 1 78 ? 0.116 -1.841 5.712 1.00 87.81 78 GLN A CA 1
ATOM 632 C C . GLN A 1 78 ? 0.382 -1.110 4.388 1.00 87.81 78 GLN A C 1
ATOM 634 O O . GLN A 1 78 ? 0.354 0.118 4.329 1.00 87.81 78 GLN A O 1
ATOM 639 N N . THR A 1 79 ? 0.614 -1.865 3.311 1.00 88.44 79 THR A N 1
ATOM 640 C CA . THR A 1 79 ? 0.829 -1.322 1.963 1.00 88.44 79 THR A CA 1
ATOM 641 C C . THR A 1 79 ? -0.431 -0.640 1.443 1.00 88.44 79 THR A C 1
ATOM 643 O O . THR A 1 79 ? -0.343 0.432 0.852 1.00 88.44 79 THR A O 1
ATOM 646 N N . PHE A 1 80 ? -1.600 -1.219 1.717 1.00 91.50 80 PHE A N 1
ATOM 647 C CA . PHE A 1 80 ? -2.884 -0.634 1.351 1.00 91.50 80 PHE A CA 1
ATOM 648 C C . PHE A 1 80 ? -3.148 0.689 2.087 1.00 91.50 80 PHE A C 1
ATOM 650 O O . PHE A 1 80 ? -3.455 1.691 1.447 1.00 91.50 80 PHE A O 1
ATOM 657 N N . ILE A 1 81 ? -2.920 0.739 3.406 1.00 90.12 81 ILE A N 1
ATOM 658 C CA . ILE A 1 81 ? -3.020 1.985 4.189 1.00 90.12 81 ILE A CA 1
ATOM 659 C C . ILE A 1 81 ? -2.073 3.053 3.624 1.00 90.12 81 ILE A C 1
ATOM 661 O O . ILE A 1 81 ? -2.474 4.196 3.411 1.00 90.12 81 ILE A O 1
ATOM 665 N N . LYS A 1 82 ? -0.826 2.678 3.316 1.00 87.12 82 LYS A N 1
ATOM 666 C CA . LYS A 1 82 ? 0.157 3.585 2.708 1.00 87.12 82 LYS A CA 1
ATOM 667 C C . LYS A 1 82 ? -0.306 4.113 1.344 1.00 87.12 82 LYS A C 1
ATOM 669 O O . LYS A 1 82 ? -0.125 5.294 1.060 1.00 87.12 82 LYS A O 1
ATOM 674 N N . SER A 1 83 ? -0.906 3.258 0.516 1.00 87.62 83 SER A N 1
ATOM 675 C CA . SER A 1 83 ? -1.461 3.637 -0.788 1.00 87.62 83 SER A CA 1
ATOM 676 C C . SER A 1 83 ? -2.603 4.645 -0.652 1.00 87.62 83 SER A C 1
ATOM 678 O O . SER A 1 83 ? -2.615 5.637 -1.377 1.00 87.62 83 SER A O 1
ATOM 680 N N . ILE A 1 84 ? -3.507 4.439 0.312 1.00 89.31 84 ILE A N 1
ATOM 681 C CA . ILE A 1 84 ? -4.590 5.383 0.607 1.00 89.31 84 ILE A CA 1
ATOM 682 C C . ILE A 1 84 ? -4.020 6.747 0.997 1.00 89.31 84 ILE A C 1
ATOM 684 O O . ILE A 1 84 ? -4.397 7.752 0.403 1.00 89.31 84 ILE A O 1
ATOM 688 N N . ILE A 1 85 ? -3.084 6.787 1.950 1.00 87.56 85 ILE A N 1
ATOM 689 C CA . ILE A 1 85 ? -2.463 8.043 2.397 1.00 87.56 85 ILE A CA 1
ATOM 690 C C . ILE A 1 85 ? -1.818 8.773 1.215 1.00 87.56 85 ILE A C 1
ATOM 692 O O . ILE A 1 85 ? -1.989 9.980 1.067 1.00 87.56 85 ILE A O 1
ATOM 696 N N . HIS A 1 86 ? -1.114 8.044 0.346 1.00 84.44 86 HIS A N 1
ATOM 697 C CA . HIS A 1 86 ? -0.482 8.639 -0.825 1.00 84.44 86 HIS A CA 1
ATOM 698 C C . HIS A 1 86 ? -1.501 9.241 -1.799 1.00 84.44 86 HIS A C 1
ATOM 700 O O . HIS A 1 86 ? -1.291 10.360 -2.244 1.00 84.44 86 HIS A O 1
ATOM 706 N N . LYS A 1 87 ? -2.617 8.543 -2.056 1.00 86.31 87 LYS A N 1
ATOM 707 C CA . LYS A 1 87 ? -3.701 8.994 -2.946 1.00 86.31 87 LYS A CA 1
ATOM 708 C C . LYS A 1 87 ? -4.389 10.285 -2.479 1.00 86.31 87 LYS A C 1
ATOM 710 O O . LYS A 1 87 ? -4.970 10.986 -3.296 1.00 86.31 87 LYS A O 1
ATOM 715 N N . PHE A 1 88 ? -4.398 10.564 -1.176 1.00 85.75 88 PHE A N 1
ATOM 716 C CA . PHE A 1 88 ? -5.031 11.772 -0.630 1.00 85.75 88 PHE A CA 1
ATOM 717 C C . PHE A 1 88 ? -4.067 12.954 -0.466 1.00 85.75 88 PHE A C 1
ATOM 719 O O . PHE A 1 88 ? -4.524 14.083 -0.315 1.00 85.75 88 PHE A O 1
ATOM 726 N N . LEU A 1 89 ? -2.753 12.712 -0.470 1.00 79.94 89 LEU A N 1
ATOM 727 C CA . LEU A 1 89 ? -1.732 13.756 -0.320 1.00 79.94 89 LEU A CA 1
ATOM 728 C C . LEU A 1 89 ? -1.112 14.203 -1.652 1.00 79.94 89 LEU A C 1
ATOM 730 O O . LEU A 1 89 ? -0.521 15.282 -1.697 1.00 79.94 89 LEU A O 1
ATOM 734 N N . VAL A 1 90 ? -1.195 13.370 -2.694 1.00 61.38 90 VAL A N 1
ATOM 735 C CA . VAL A 1 90 ? -0.647 13.597 -4.043 1.00 61.38 90 VAL A CA 1
ATOM 736 C C . VAL A 1 90 ? -1.742 13.364 -5.066 1.00 61.38 90 VAL A C 1
ATOM 738 O O . VAL A 1 90 ? -1.904 14.247 -5.933 1.00 61.38 90 VAL A O 1
#

Foldseek 3Di:
DDDDDDPDQPDVVSVVVVVVVVPDPVVVVVPPVVVVVVVVVVVVVVVVVPPDDDDDDDDPVVLVVLCVVCVVVVHDSVVSVVVVVVVVVD

Sequence (90 aa):
MRKTISNNYIDEEEKEIIESLKDLDLKSIKNDTKNINKLKNAGENYIKKQDKTITLRISSDDLEKIKIIASKNGLRYQTFIKSIIHKFLV

InterPro domains:
  IPR022148 CopG antitoxin [PF12441] (45-86)

Radius of gyration: 20.08 Å; chains: 1; bounding box: 31×48×46 Å